Protein AF-A0A2N2NRH5-F1 (afdb_monomer_lite)

Radius of gyration: 15.27 Å; chains: 1; bounding box: 45×24×36 Å

Sequence (66 aa):
MPTPLQRETLIFIVRVWKEYLKSPQPQMRGEVEVVNSKEKQYFADLDELENLLKRNCYTDGEIPEK

Foldseek 3Di:
DDDDPDDDDWDKDKAADPVCPPPPWDPFGIWIAGPVVRDIDTDRDDVRVVVVVCCVVDPDDDPPDD

pLDDT: mean 81.44, std 14.21, range [45.56, 95.94]

Secondary structure (DSSP, 8-state):
-PPPPPP----EEEEE-GGGSS-S--S--EEEEETTT--EEEESSHHHHHHHHHHHH-TTS-----

Structure (mmCIF, N/CA/C/O backbone):
data_AF-A0A2N2NRH5-F1
#
_entry.id   AF-A0A2N2NRH5-F1
#
loop_
_atom_site.group_PDB
_atom_site.id
_atom_site.type_symbol
_atom_site.label_atom_id
_atom_site.label_alt_id
_atom_site.label_comp_id
_atom_site.label_asym_id
_atom_site.label_entity_id
_atom_site.label_seq_id
_atom_site.pdbx_PDB_ins_code
_atom_site.Cartn_x
_atom_site.Cartn_y
_atom_site.Cartn_z
_atom_site.occupancy
_atom_site.B_iso_or_equiv
_atom_site.auth_seq_id
_atom_site.auth_comp_id
_atom_site.auth_asym_id
_atom_site.auth_atom_id
_atom_site.pdbx_PDB_model_num
ATOM 1 N N . MET A 1 1 ? -30.090 -7.618 20.400 1.00 55.50 1 MET A N 1
ATOM 2 C CA . MET A 1 1 ? -29.739 -6.372 19.684 1.00 55.50 1 MET A CA 1
ATOM 3 C C . MET A 1 1 ? -28.597 -6.713 18.741 1.00 55.50 1 MET A C 1
ATOM 5 O O . MET A 1 1 ? -27.711 -7.423 19.204 1.00 55.50 1 MET A O 1
ATOM 9 N N . PRO A 1 2 ? -28.625 -6.328 17.455 1.00 77.75 2 PRO A N 1
ATOM 10 C CA . PRO A 1 2 ? -27.501 -6.594 16.565 1.00 77.75 2 PRO A CA 1
ATOM 11 C C . PRO A 1 2 ? -26.274 -5.821 17.053 1.00 77.75 2 PRO A C 1
ATOM 13 O O . PRO A 1 2 ? -26.379 -4.651 17.428 1.00 77.75 2 PRO A O 1
ATOM 16 N N . THR A 1 3 ? -25.128 -6.490 17.091 1.00 79.69 3 THR A N 1
ATOM 17 C CA . THR A 1 3 ? -23.841 -5.861 17.381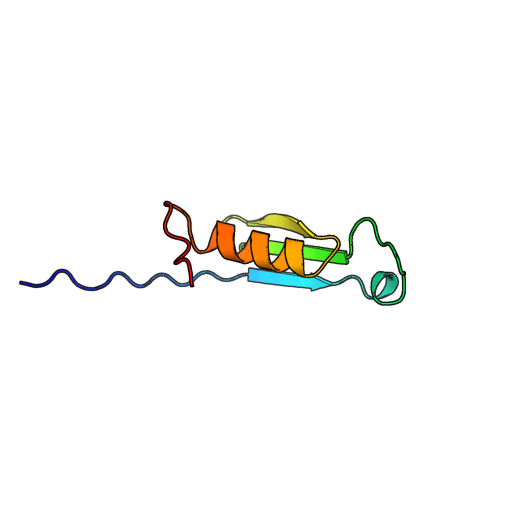 1.00 79.69 3 THR A CA 1
ATOM 18 C C . THR A 1 3 ? -23.555 -4.816 16.298 1.00 79.69 3 THR A C 1
ATOM 20 O O . THR A 1 3 ? -23.734 -5.115 15.114 1.00 79.69 3 THR A O 1
ATOM 23 N N . PRO A 1 4 ? -23.144 -3.587 16.653 1.00 80.75 4 PRO A N 1
ATOM 24 C CA . PRO A 1 4 ? -22.764 -2.593 15.659 1.00 80.75 4 PRO A CA 1
ATOM 25 C C . PRO A 1 4 ? -21.587 -3.112 14.832 1.00 80.75 4 PRO A C 1
ATOM 27 O O . PRO A 1 4 ? -20.637 -3.654 15.394 1.00 80.75 4 PRO A O 1
ATOM 30 N N . LEU A 1 5 ? -21.630 -2.919 13.512 1.00 80.50 5 LEU A N 1
ATOM 31 C CA . LEU A 1 5 ? -20.469 -3.178 12.663 1.00 80.50 5 LEU A CA 1
ATOM 32 C C . LEU A 1 5 ? -19.324 -2.265 13.107 1.00 80.50 5 LEU A C 1
ATOM 34 O O . LEU A 1 5 ? -19.442 -1.037 13.044 1.00 80.50 5 LEU A O 1
ATOM 38 N N . GLN A 1 6 ? -18.225 -2.867 13.551 1.00 80.25 6 GLN A N 1
ATOM 39 C CA . GLN A 1 6 ? -17.004 -2.142 13.857 1.00 80.25 6 GLN A CA 1
ATOM 40 C C . GLN A 1 6 ? -16.384 -1.671 12.539 1.00 80.25 6 GLN A C 1
ATOM 42 O O . GLN A 1 6 ? -16.143 -2.465 11.634 1.00 80.25 6 GLN A O 1
ATOM 47 N N . ARG A 1 7 ? -16.189 -0.357 12.409 1.00 83.50 7 ARG A N 1
ATOM 48 C CA . ARG A 1 7 ? -15.508 0.247 11.262 1.00 83.50 7 ARG A CA 1
ATOM 49 C C . ARG A 1 7 ? -14.088 0.583 11.668 1.00 83.50 7 ARG A C 1
ATOM 51 O O . ARG A 1 7 ? -13.889 1.244 12.685 1.00 83.50 7 ARG A O 1
ATOM 58 N N . GLU A 1 8 ? -13.139 0.186 10.840 1.00 83.31 8 GLU A N 1
ATOM 59 C CA . GLU A 1 8 ? -11.737 0.540 10.990 1.00 83.31 8 GLU A CA 1
ATOM 60 C C . GLU A 1 8 ? -11.251 1.234 9.718 1.00 83.31 8 GLU A C 1
ATOM 62 O O . GLU A 1 8 ? -11.624 0.855 8.606 1.00 83.31 8 GLU A O 1
ATOM 67 N N . THR A 1 9 ? -10.449 2.284 9.889 1.00 87.81 9 THR A N 1
ATOM 68 C CA . THR A 1 9 ? -9.815 3.006 8.785 1.00 87.81 9 THR A CA 1
ATOM 69 C C . THR A 1 9 ? -8.316 2.786 8.872 1.00 87.81 9 THR A C 1
ATOM 71 O O . THR A 1 9 ? -7.684 3.203 9.842 1.00 87.81 9 THR A O 1
ATOM 74 N N . LEU A 1 10 ? -7.746 2.199 7.824 1.00 89.31 10 LEU A N 1
ATOM 75 C CA . LEU A 1 10 ? -6.306 2.031 7.666 1.00 89.31 10 LEU A CA 1
ATOM 76 C C . LEU A 1 10 ? -5.781 3.055 6.661 1.00 89.31 10 LEU A C 1
ATOM 78 O O . LEU A 1 10 ? -6.361 3.253 5.593 1.00 89.31 10 LEU A O 1
ATOM 82 N N . ILE A 1 11 ? -4.690 3.730 7.021 1.00 93.00 11 ILE A N 1
ATOM 83 C CA . ILE A 1 11 ? -4.072 4.774 6.200 1.00 93.00 11 ILE A CA 1
ATOM 84 C C . ILE A 1 11 ? -2.666 4.328 5.816 1.00 93.00 11 ILE A C 1
ATOM 86 O O . ILE A 1 11 ? -1.856 3.970 6.675 1.00 93.00 11 ILE A O 1
ATOM 90 N N . PHE A 1 12 ? -2.378 4.423 4.521 1.00 94.56 12 PHE A N 1
ATOM 91 C CA . PHE A 1 12 ? -1.094 4.075 3.930 1.00 94.56 12 PHE A CA 1
ATOM 92 C C . PHE A 1 12 ? -0.484 5.288 3.230 1.00 94.56 12 PHE A C 1
ATOM 94 O O . PHE A 1 12 ? -1.193 6.065 2.587 1.00 94.56 12 PHE A O 1
ATOM 101 N N . ILE A 1 13 ? 0.839 5.431 3.309 1.00 95.88 13 ILE A N 1
ATOM 102 C CA . ILE A 1 13 ? 1.603 6.366 2.476 1.00 95.88 13 ILE A CA 1
ATOM 103 C C . ILE A 1 13 ? 2.390 5.545 1.463 1.00 95.88 13 ILE A C 1
ATOM 105 O O . ILE A 1 13 ? 3.271 4.779 1.843 1.00 95.88 13 ILE A O 1
ATOM 109 N N . VAL A 1 14 ? 2.097 5.736 0.178 1.00 94.88 14 VAL A N 1
ATOM 110 C CA . VAL A 1 14 ? 2.825 5.084 -0.916 1.00 94.88 14 VAL A CA 1
ATOM 111 C C . VAL A 1 14 ? 3.844 6.062 -1.488 1.00 94.88 14 VAL A C 1
ATOM 113 O O . VAL A 1 14 ? 3.489 7.164 -1.913 1.00 94.88 14 VAL A O 1
ATOM 116 N N . ARG A 1 15 ? 5.116 5.662 -1.517 1.00 94.56 15 ARG A N 1
ATOM 117 C CA . ARG A 1 15 ? 6.199 6.411 -2.165 1.00 94.56 15 ARG A CA 1
ATOM 118 C C . ARG A 1 15 ? 6.727 5.597 -3.334 1.00 94.56 15 ARG A C 1
ATOM 120 O O . ARG A 1 15 ? 6.997 4.413 -3.187 1.00 94.56 15 ARG A O 1
ATOM 127 N N . VAL A 1 16 ? 6.881 6.239 -4.488 1.00 91.12 16 VAL A N 1
ATOM 128 C CA . VAL A 1 16 ? 7.376 5.598 -5.713 1.00 91.12 16 VAL A CA 1
ATOM 129 C C . VAL A 1 16 ? 8.629 6.323 -6.178 1.00 91.12 16 VAL A C 1
ATOM 131 O O . VAL A 1 16 ? 8.619 7.544 -6.360 1.00 91.12 16 VAL A O 1
ATOM 134 N N . TRP A 1 17 ? 9.711 5.579 -6.394 1.00 89.50 17 TRP A N 1
ATOM 135 C CA . TRP A 1 17 ? 10.956 6.149 -6.898 1.00 89.50 17 TRP A CA 1
ATOM 136 C C . TRP A 1 17 ? 10.858 6.373 -8.404 1.00 89.50 17 TRP A C 1
ATOM 138 O O . TRP A 1 17 ? 10.792 5.441 -9.207 1.00 89.50 17 TRP A O 1
ATOM 148 N N . LYS A 1 18 ? 10.875 7.650 -8.797 1.00 83.88 18 LYS A N 1
ATOM 149 C CA . LYS A 1 18 ? 10.750 8.091 -10.194 1.00 83.88 18 LYS A CA 1
ATOM 150 C C . LYS A 1 18 ? 11.794 7.458 -11.122 1.00 83.88 18 LYS A C 1
ATOM 152 O O . LYS A 1 18 ? 11.501 7.189 -12.284 1.00 83.88 18 LYS A O 1
ATOM 157 N N . GLU A 1 19 ? 12.996 7.226 -10.607 1.00 79.62 19 GLU A N 1
ATOM 158 C CA . GLU A 1 19 ? 14.152 6.685 -11.335 1.00 79.62 19 GLU A CA 1
ATOM 159 C C . GLU A 1 19 ? 13.900 5.259 -11.842 1.00 79.62 19 GLU A C 1
ATOM 161 O O . GLU A 1 19 ? 14.389 4.864 -12.900 1.00 79.62 19 GLU A O 1
ATOM 166 N N . TYR A 1 20 ? 13.045 4.519 -11.141 1.00 74.31 20 TYR A N 1
ATOM 167 C CA . TYR A 1 20 ? 12.739 3.122 -11.418 1.00 74.31 20 TYR A CA 1
ATOM 168 C C . TYR A 1 20 ? 11.472 2.915 -12.247 1.00 74.31 20 TYR A C 1
ATOM 170 O O . TYR A 1 20 ? 11.172 1.791 -12.640 1.00 74.31 20 TYR A O 1
ATOM 178 N N . LEU A 1 21 ? 10.762 3.992 -12.605 1.00 67.62 21 LEU A N 1
ATOM 179 C CA . LEU A 1 21 ? 9.568 3.909 -13.453 1.00 67.62 21 LEU A CA 1
ATOM 180 C C . LEU A 1 21 ? 9.880 3.453 -14.884 1.00 67.62 21 LEU A C 1
ATOM 182 O O . LEU A 1 21 ? 9.029 2.846 -15.529 1.00 67.62 21 LEU A O 1
ATOM 186 N N . LYS A 1 22 ? 11.081 3.766 -15.385 1.00 68.62 22 LYS A N 1
ATOM 187 C CA . LYS A 1 22 ? 11.532 3.428 -16.747 1.00 68.62 22 LYS A CA 1
ATOM 188 C C . LYS A 1 22 ? 12.513 2.257 -16.787 1.00 68.62 22 LYS A C 1
ATOM 190 O O . LYS A 1 22 ? 12.879 1.821 -17.875 1.00 68.62 22 LYS A O 1
ATOM 195 N N . SER A 1 23 ? 12.961 1.780 -15.626 1.00 69.44 23 SER A N 1
ATOM 196 C CA . SER A 1 23 ? 13.849 0.625 -15.555 1.00 69.44 23 SER A CA 1
ATOM 197 C C . SER A 1 23 ? 13.023 -0.654 -15.723 1.00 69.44 23 SER A C 1
ATOM 199 O O . SER A 1 23 ? 11.987 -0.784 -15.065 1.00 69.44 23 SER A O 1
ATOM 201 N N . PRO A 1 24 ? 13.443 -1.602 -16.577 1.00 65.38 24 PRO A N 1
ATOM 202 C CA . PRO A 1 24 ? 12.726 -2.860 -16.758 1.00 65.38 24 PRO A CA 1
ATOM 203 C C . PRO A 1 24 ? 12.814 -3.781 -15.530 1.00 65.38 24 PRO A C 1
ATOM 205 O O . PRO A 1 24 ? 11.974 -4.661 -15.390 1.00 65.38 24 PRO A O 1
ATOM 208 N N . GLN A 1 25 ? 13.801 -3.591 -14.642 1.00 65.56 25 GLN A N 1
ATOM 209 C CA . GLN A 1 25 ? 14.021 -4.443 -13.464 1.00 65.56 25 GLN A CA 1
ATOM 210 C C . GLN A 1 25 ? 14.587 -3.649 -12.276 1.00 65.56 25 GLN A C 1
ATOM 212 O O . GLN A 1 25 ? 15.761 -3.795 -11.926 1.00 65.56 25 GLN A O 1
ATOM 217 N N . PRO A 1 26 ? 13.811 -2.761 -11.642 1.00 65.19 26 PRO A N 1
ATOM 218 C CA . PRO A 1 26 ? 14.220 -2.251 -10.349 1.00 65.19 26 PRO A CA 1
ATOM 219 C C . PRO A 1 26 ? 14.089 -3.365 -9.307 1.00 65.19 26 PRO A C 1
ATOM 221 O O . PRO A 1 26 ? 13.033 -3.973 -9.183 1.00 65.19 26 PRO A O 1
ATOM 224 N N . GLN A 1 27 ? 15.143 -3.601 -8.522 1.00 71.81 27 GLN A N 1
ATOM 225 C CA . GLN A 1 27 ? 15.035 -4.438 -7.317 1.00 71.81 27 GLN A CA 1
ATOM 226 C C . GLN A 1 27 ? 14.033 -3.847 -6.308 1.00 71.81 27 GLN A C 1
ATOM 228 O O . GLN A 1 27 ? 13.556 -4.551 -5.428 1.00 71.81 27 GLN A O 1
ATOM 233 N N . MET A 1 28 ? 13.728 -2.548 -6.428 1.00 84.00 28 MET A N 1
ATOM 234 C CA . MET A 1 28 ? 12.839 -1.812 -5.540 1.00 84.00 28 MET A CA 1
ATOM 235 C C . MET A 1 28 ? 12.203 -0.628 -6.282 1.00 84.00 28 MET A C 1
ATOM 237 O O . MET A 1 28 ? 12.907 0.215 -6.832 1.00 84.00 28 MET A O 1
ATOM 241 N N . ARG A 1 29 ? 10.870 -0.555 -6.311 1.00 88.56 29 ARG A N 1
ATOM 242 C CA . ARG A 1 29 ? 10.079 0.448 -7.050 1.00 88.56 29 ARG A CA 1
ATOM 243 C C . ARG A 1 29 ? 9.368 1.438 -6.131 1.00 88.56 29 ARG A C 1
ATOM 245 O O . ARG A 1 29 ? 9.190 2.598 -6.516 1.00 88.56 29 ARG A O 1
ATOM 252 N N . GLY A 1 30 ? 9.027 1.026 -4.916 1.00 92.75 30 GLY A N 1
ATOM 253 C CA . GLY A 1 30 ? 8.422 1.907 -3.924 1.00 92.75 30 GLY A CA 1
ATOM 254 C C . GLY A 1 30 ? 8.423 1.348 -2.504 1.00 92.75 30 GLY A C 1
ATOM 255 O O . GLY A 1 30 ? 8.866 0.227 -2.253 1.00 92.75 30 GLY A O 1
ATOM 256 N N . GLU A 1 31 ? 7.935 2.163 -1.576 1.00 95.00 31 GLU A N 1
ATOM 257 C CA . GLU A 1 31 ? 7.619 1.750 -0.211 1.00 95.00 31 GLU A CA 1
ATOM 258 C C . GLU A 1 31 ? 6.173 2.103 0.135 1.00 95.00 31 GLU A C 1
ATOM 260 O O . GLU A 1 31 ? 5.615 3.092 -0.353 1.00 95.00 31 GLU A O 1
ATOM 265 N N . VAL A 1 32 ? 5.586 1.292 1.007 1.00 95.94 32 VAL A N 1
ATOM 266 C CA . VAL A 1 32 ? 4.326 1.546 1.697 1.00 95.94 32 VAL A CA 1
ATOM 267 C C . VAL A 1 32 ? 4.640 1.731 3.173 1.00 95.94 32 VAL A C 1
ATOM 269 O O . VAL A 1 32 ? 5.268 0.872 3.786 1.00 95.94 32 VAL A O 1
ATOM 272 N N . GLU A 1 33 ? 4.206 2.848 3.747 1.00 95.75 33 GLU A N 1
ATOM 273 C CA . GLU A 1 33 ? 4.235 3.088 5.189 1.00 95.75 33 GLU A CA 1
ATOM 274 C C . GLU A 1 33 ? 2.820 2.961 5.751 1.00 95.75 33 GLU A C 1
ATOM 276 O O . GLU A 1 33 ? 1.910 3.671 5.313 1.00 95.75 33 GLU A O 1
ATOM 281 N N . VAL A 1 34 ? 2.642 2.097 6.747 1.00 93.00 34 VAL A N 1
ATOM 282 C CA . VAL A 1 34 ? 1.407 2.032 7.534 1.00 93.00 34 VAL A CA 1
ATOM 283 C C . VAL A 1 34 ? 1.457 3.147 8.572 1.00 93.00 34 VAL A C 1
ATOM 285 O O . VAL A 1 34 ? 2.319 3.157 9.451 1.00 93.00 34 VAL A O 1
ATOM 288 N N . VAL A 1 35 ? 0.546 4.118 8.481 1.00 90.81 35 VAL A N 1
ATOM 289 C CA . VAL A 1 35 ? 0.661 5.367 9.257 1.00 90.81 35 VAL A CA 1
ATOM 290 C C . VAL A 1 35 ? 0.648 5.123 10.767 1.00 90.81 35 VAL A C 1
ATOM 292 O O . VAL A 1 35 ? 1.402 5.787 11.482 1.00 90.81 35 VAL A O 1
ATOM 295 N N . ASN A 1 36 ? 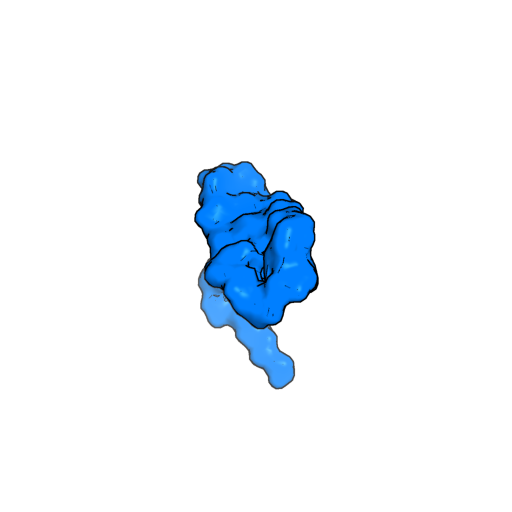-0.168 4.172 11.232 1.00 87.44 36 ASN A N 1
ATOM 296 C CA . ASN A 1 36 ? -0.326 3.867 12.655 1.00 87.44 36 ASN A CA 1
ATOM 297 C C . ASN A 1 36 ? 0.889 3.141 13.247 1.00 87.44 36 ASN A C 1
ATOM 299 O O . ASN A 1 36 ? 1.342 3.518 14.323 1.00 87.44 36 ASN A O 1
ATOM 303 N N . SER A 1 37 ? 1.424 2.121 12.565 1.00 88.44 37 SER A N 1
ATOM 304 C CA . SER A 1 37 ? 2.557 1.334 13.078 1.00 88.44 37 SER A CA 1
ATOM 305 C C . SER A 1 37 ? 3.920 1.923 12.721 1.00 88.44 37 SER A C 1
ATOM 307 O O . SER A 1 37 ? 4.926 1.513 13.296 1.00 88.44 37 SER A O 1
ATOM 309 N N . LYS A 1 38 ? 3.970 2.868 11.771 1.00 90.38 38 LYS A N 1
ATOM 310 C CA . LYS A 1 38 ? 5.209 3.365 11.150 1.00 90.38 38 LYS A CA 1
ATOM 311 C C . LYS A 1 38 ? 6.043 2.277 10.477 1.00 90.38 38 LYS A C 1
ATOM 313 O O . LYS A 1 38 ? 7.198 2.519 10.125 1.00 90.38 38 LYS A O 1
ATOM 318 N N . GLU A 1 39 ? 5.455 1.106 10.257 1.00 91.69 39 GLU A N 1
ATOM 319 C CA . GLU A 1 39 ? 6.095 0.023 9.533 1.00 91.69 39 GLU A CA 1
ATOM 320 C C . GLU A 1 39 ? 6.212 0.393 8.058 1.00 91.69 39 GLU A C 1
ATOM 322 O O . GLU A 1 39 ? 5.273 0.926 7.459 1.00 91.69 39 GLU A O 1
ATOM 327 N N . LYS A 1 40 ? 7.382 0.109 7.484 1.00 94.69 40 LYS A N 1
ATOM 328 C CA . LYS A 1 40 ? 7.681 0.337 6.076 1.00 94.69 40 LYS A CA 1
ATOM 329 C C . LYS A 1 40 ? 7.931 -0.983 5.377 1.00 94.69 40 LYS A C 1
ATOM 331 O O . LYS A 1 40 ? 8.756 -1.776 5.825 1.00 94.69 40 LYS A O 1
ATOM 336 N N . GLN A 1 41 ? 7.260 -1.172 4.253 1.00 93.94 41 GLN A N 1
ATOM 337 C CA . GLN A 1 41 ? 7.373 -2.358 3.418 1.00 93.94 41 GLN A CA 1
ATOM 338 C C . GLN A 1 41 ? 7.727 -1.921 1.996 1.00 93.94 41 GLN A C 1
ATOM 340 O O . GLN A 1 41 ? 7.127 -0.990 1.462 1.00 93.94 41 GLN A O 1
ATOM 345 N N . TYR A 1 42 ? 8.723 -2.564 1.394 1.00 94.00 42 TYR A N 1
ATOM 346 C CA . TYR A 1 42 ? 9.189 -2.248 0.044 1.00 94.00 42 TYR A CA 1
ATOM 347 C C . TYR A 1 42 ? 8.504 -3.144 -0.986 1.00 94.00 42 TYR A C 1
ATOM 349 O O . TYR A 1 42 ? 8.193 -4.292 -0.682 1.00 94.00 42 TYR A O 1
ATOM 3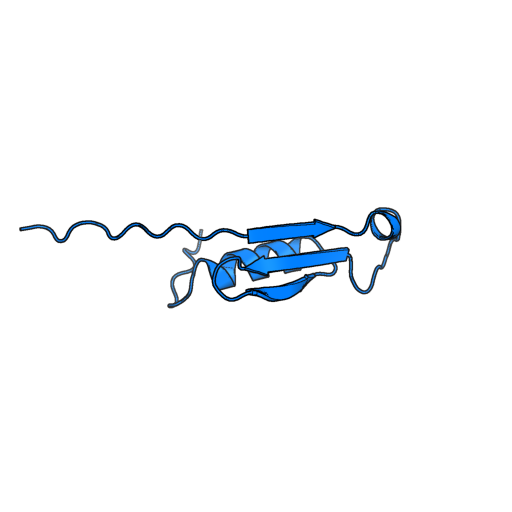57 N N . PHE A 1 43 ? 8.303 -2.625 -2.196 1.00 92.44 43 PHE A N 1
ATOM 358 C CA . PHE A 1 43 ? 7.768 -3.382 -3.327 1.00 92.44 43 PHE A CA 1
ATOM 359 C C . PHE A 1 43 ? 8.571 -3.111 -4.601 1.00 92.44 43 PHE A C 1
ATOM 361 O O . PHE A 1 43 ? 9.021 -1.983 -4.837 1.00 92.44 43 PHE A O 1
ATOM 368 N N . ALA A 1 44 ? 8.741 -4.130 -5.437 1.00 90.06 44 ALA A N 1
ATOM 369 C CA . ALA A 1 44 ? 9.403 -4.065 -6.739 1.00 90.06 44 ALA A CA 1
ATOM 370 C C . ALA A 1 44 ? 8.410 -3.881 -7.902 1.00 90.06 44 ALA A C 1
ATOM 372 O O . ALA A 1 44 ? 8.736 -3.255 -8.919 1.00 90.06 44 ALA A O 1
ATOM 373 N N . ASP A 1 45 ? 7.175 -4.348 -7.735 1.00 88.31 45 ASP A N 1
ATOM 374 C CA . ASP A 1 45 ? 6.122 -4.309 -8.748 1.00 88.31 45 ASP A CA 1
ATOM 375 C C . ASP A 1 45 ? 4.729 -4.046 -8.142 1.00 88.31 45 ASP A C 1
ATOM 377 O O . ASP A 1 45 ? 4.577 -3.770 -6.950 1.00 88.31 45 ASP A O 1
ATOM 381 N N . LEU A 1 46 ? 3.710 -4.015 -9.006 1.00 88.12 46 LEU A N 1
ATOM 382 C CA . LEU A 1 46 ? 2.332 -3.734 -8.600 1.00 88.12 46 LEU A CA 1
ATOM 383 C C . LEU A 1 46 ? 1.688 -4.907 -7.851 1.00 88.12 46 LEU A C 1
ATOM 385 O O . LEU A 1 46 ? 0.857 -4.659 -6.979 1.00 88.12 46 LEU A O 1
ATOM 389 N N . ASP A 1 47 ? 2.083 -6.143 -8.158 1.00 90.12 47 ASP A N 1
ATOM 390 C CA . ASP A 1 47 ? 1.532 -7.337 -7.519 1.00 90.12 47 ASP A CA 1
ATOM 391 C C . ASP A 1 47 ? 1.999 -7.410 -6.059 1.00 90.12 47 ASP A C 1
ATOM 393 O O . ASP A 1 47 ? 1.208 -7.669 -5.150 1.00 90.12 47 ASP A O 1
ATOM 397 N N . GLU A 1 48 ? 3.272 -7.102 -5.799 1.00 91.81 48 GLU A N 1
ATOM 398 C CA . GLU A 1 48 ? 3.798 -6.946 -4.445 1.00 91.81 48 GLU A CA 1
ATOM 399 C C . GLU A 1 48 ? 3.073 -5.831 -3.686 1.00 91.81 48 GLU A C 1
ATOM 401 O O . GLU A 1 48 ? 2.620 -6.065 -2.567 1.00 91.81 48 GLU A O 1
ATOM 406 N N . LEU A 1 49 ? 2.882 -4.651 -4.291 1.00 91.75 49 LEU A N 1
ATOM 407 C CA . LEU A 1 49 ? 2.138 -3.550 -3.667 1.00 91.75 49 LEU A CA 1
ATOM 408 C C . LEU A 1 49 ? 0.713 -3.970 -3.269 1.00 91.75 49 LEU A C 1
ATOM 410 O O . LEU A 1 49 ? 0.287 -3.722 -2.139 1.00 91.75 49 LEU A O 1
ATOM 414 N N . GLU A 1 50 ? -0.023 -4.614 -4.176 1.00 92.06 50 GLU A N 1
ATOM 415 C CA . GLU A 1 50 ? -1.381 -5.094 -3.907 1.00 92.06 50 GLU A CA 1
ATOM 416 C C . GLU A 1 50 ? -1.394 -6.107 -2.756 1.00 92.06 5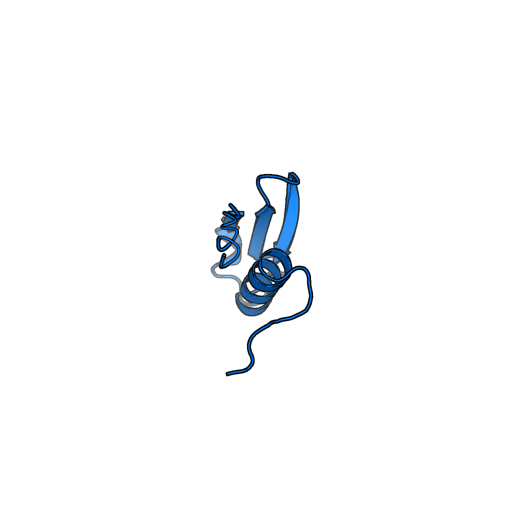0 GLU A C 1
ATOM 418 O O . GLU A 1 50 ? -2.223 -6.012 -1.847 1.00 92.06 50 GLU A O 1
ATOM 423 N N . ASN A 1 51 ? -0.444 -7.041 -2.751 1.00 90.75 51 ASN A N 1
ATOM 424 C CA . ASN A 1 51 ? -0.314 -8.035 -1.692 1.00 90.75 51 ASN A CA 1
ATOM 425 C C . ASN A 1 51 ? 0.004 -7.403 -0.332 1.00 90.75 51 ASN A C 1
ATOM 427 O O . ASN A 1 51 ? -0.567 -7.826 0.675 1.00 90.75 51 ASN A O 1
ATOM 431 N N . LEU A 1 52 ? 0.870 -6.385 -0.281 1.00 91.12 52 LEU A N 1
ATOM 432 C CA . LEU A 1 52 ? 1.162 -5.655 0.955 1.00 91.12 52 LEU A CA 1
ATOM 433 C C . LEU A 1 52 ? -0.096 -4.960 1.487 1.00 91.12 52 LEU A C 1
ATOM 435 O O . LEU A 1 52 ? -0.432 -5.119 2.660 1.00 91.12 52 LEU A O 1
ATOM 439 N N . LEU A 1 53 ? -0.842 -4.248 0.637 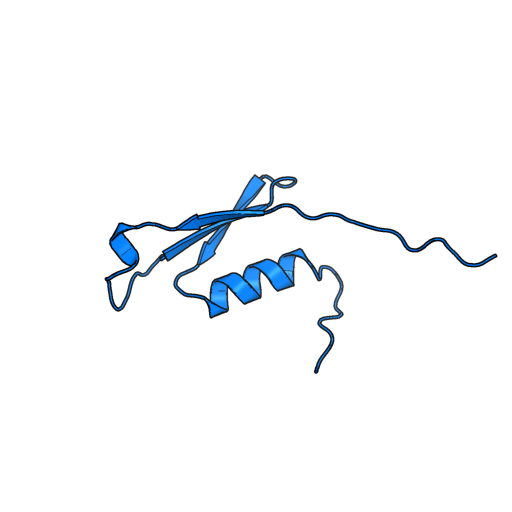1.00 90.25 53 LEU A N 1
ATOM 440 C CA . LEU A 1 53 ? -2.073 -3.570 1.056 1.00 90.25 53 LEU A CA 1
ATOM 441 C C . LEU A 1 53 ? -3.127 -4.564 1.555 1.00 90.25 53 LEU A C 1
ATOM 443 O O . LEU A 1 53 ? -3.708 -4.354 2.617 1.00 90.25 53 LEU A O 1
ATOM 447 N N . LYS A 1 54 ? -3.326 -5.683 0.848 1.00 89.81 54 LYS A N 1
ATOM 448 C CA . LYS A 1 54 ? -4.245 -6.743 1.286 1.00 89.81 54 LYS A CA 1
ATOM 449 C C . LYS A 1 54 ? -3.847 -7.308 2.644 1.00 89.81 54 LYS A C 1
ATOM 451 O O . LYS A 1 54 ? -4.684 -7.364 3.532 1.00 89.81 54 LYS A O 1
ATOM 456 N N . ARG A 1 55 ? -2.580 -7.681 2.840 1.00 87.31 55 ARG A N 1
ATOM 457 C CA . ARG A 1 55 ? -2.112 -8.242 4.121 1.00 87.31 55 ARG A CA 1
ATOM 458 C C . ARG A 1 55 ? -2.354 -7.301 5.297 1.00 87.31 55 ARG A C 1
ATOM 460 O O . ARG A 1 55 ? -2.708 -7.768 6.369 1.00 87.31 55 ARG A O 1
ATOM 467 N N . ASN A 1 56 ? -2.189 -5.996 5.089 1.00 85.19 56 ASN A N 1
ATOM 468 C CA . ASN A 1 56 ? -2.442 -5.008 6.134 1.00 85.19 56 ASN A CA 1
ATOM 469 C C . ASN A 1 56 ? -3.940 -4.760 6.378 1.00 85.19 56 ASN A C 1
ATOM 471 O O . ASN A 1 56 ? -4.313 -4.410 7.489 1.00 85.19 56 ASN A O 1
ATOM 475 N N . CYS A 1 57 ? -4.794 -4.925 5.365 1.00 84.25 57 CYS A N 1
ATOM 476 C CA . CYS A 1 57 ? -6.245 -4.764 5.498 1.00 84.25 57 CYS A CA 1
ATOM 477 C C . CYS A 1 57 ? -6.958 -6.014 6.034 1.00 84.25 57 CYS A C 1
ATOM 479 O O . CYS A 1 57 ? -8.025 -5.892 6.628 1.00 84.25 57 CYS A O 1
ATOM 481 N N . TYR A 1 58 ? -6.389 -7.197 5.804 1.00 77.06 58 TYR A N 1
ATOM 482 C CA . TYR A 1 58 ? -6.946 -8.495 6.181 1.00 77.06 58 TYR A CA 1
ATOM 483 C C . TYR A 1 58 ? -6.026 -9.189 7.195 1.00 77.06 58 TYR A C 1
ATOM 485 O O . TYR A 1 58 ? -5.544 -10.300 6.974 1.00 77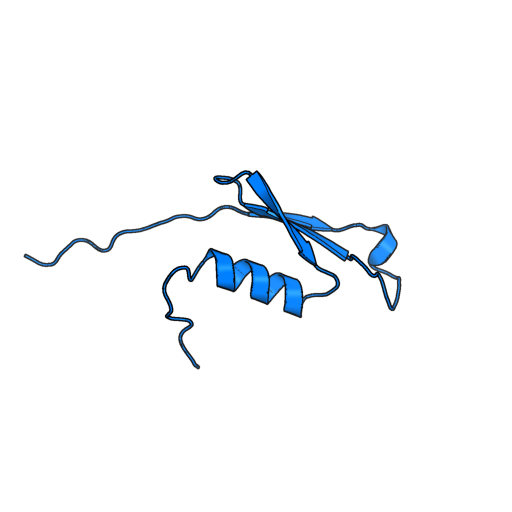.06 58 TYR A O 1
ATOM 493 N N . THR A 1 59 ? -5.739 -8.523 8.311 1.00 62.59 59 THR A N 1
ATOM 494 C CA . THR A 1 59 ? -5.296 -9.222 9.522 1.00 62.59 59 THR A CA 1
ATOM 495 C C . THR A 1 59 ? -6.479 -10.052 10.027 1.00 62.59 59 THR A C 1
ATOM 497 O O . THR A 1 59 ? -7.539 -9.489 10.264 1.00 62.59 59 THR A O 1
ATOM 500 N N . ASP A 1 60 ? -6.301 -11.373 10.132 1.00 54.81 60 ASP A N 1
ATOM 501 C CA . ASP A 1 60 ? -7.317 -12.398 10.459 1.00 54.81 60 ASP A CA 1
ATOM 502 C C . ASP A 1 60 ? -8.148 -12.991 9.299 1.00 54.81 60 ASP A C 1
ATOM 504 O O . ASP A 1 60 ? -9.354 -13.195 9.392 1.00 54.81 60 ASP A O 1
ATOM 508 N N . GLY A 1 61 ? -7.468 -13.420 8.231 1.00 47.66 61 GLY A N 1
ATOM 509 C CA . GLY A 1 61 ? -7.813 -14.701 7.589 1.00 47.66 61 GLY A CA 1
ATOM 510 C C . GLY A 1 61 ? -8.969 -14.738 6.585 1.00 47.66 61 GLY A C 1
ATOM 511 O O . GLY A 1 61 ? -9.210 -15.801 6.022 1.00 47.66 61 GLY A O 1
ATOM 512 N N . GLU A 1 62 ? -9.629 -13.627 6.278 1.00 47.19 62 GLU A N 1
ATOM 513 C CA . GLU A 1 62 ? -10.636 -13.589 5.211 1.00 47.19 62 GLU A CA 1
ATOM 514 C C . GLU A 1 62 ? -10.196 -12.645 4.093 1.00 47.19 62 GLU A C 1
ATOM 516 O O . GLU A 1 62 ? -10.614 -11.493 4.011 1.00 47.19 62 GLU A O 1
ATOM 521 N N . ILE A 1 63 ? -9.338 -13.146 3.199 1.00 53.75 63 ILE A N 1
ATOM 522 C CA . ILE A 1 63 ? -9.311 -12.622 1.832 1.00 53.75 63 ILE A CA 1
ATOM 523 C C . ILE A 1 63 ? -10.545 -13.237 1.161 1.00 53.75 63 ILE A C 1
ATOM 525 O O . ILE A 1 63 ? -10.550 -14.453 0.968 1.00 53.75 63 ILE A O 1
ATOM 529 N N . PRO A 1 64 ? -11.601 -12.470 0.836 1.00 50.16 64 PRO A N 1
ATOM 530 C CA . PRO A 1 64 ? -12.742 -13.032 0.133 1.00 50.16 64 PRO A CA 1
ATOM 531 C C . PRO A 1 64 ? -12.266 -13.520 -1.239 1.00 50.16 64 PRO A C 1
ATOM 533 O O . PRO A 1 64 ? -11.850 -12.718 -2.082 1.00 50.16 64 PRO A O 1
ATOM 536 N N . GLU A 1 65 ? -12.271 -14.839 -1.442 1.00 53.00 65 GLU A N 1
ATOM 537 C CA . GLU A 1 65 ? -12.101 -15.418 -2.771 1.00 53.00 65 GLU A CA 1
ATOM 538 C C . GLU A 1 65 ? -13.269 -14.968 -3.658 1.00 53.00 65 GLU A C 1
ATOM 540 O O . GLU A 1 65 ? -14.408 -14.824 -3.205 1.00 53.00 65 GLU A O 1
ATOM 545 N N . LYS A 1 66 ? -12.931 -14.656 -4.909 1.00 45.56 66 LYS A N 1
ATOM 546 C CA . LYS A 1 66 ? -13.846 -14.157 -5.939 1.00 45.56 66 LYS A CA 1
ATOM 547 C C . LYS A 1 66 ? -14.866 -15.201 -6.372 1.00 45.56 66 LYS A C 1
ATOM 549 O O . LYS A 1 66 ? -14.458 -16.372 -6.528 1.00 45.56 66 LYS A O 1
#